Protein AF-W4FQL8-F1 (afdb_monomer_lite)

InterPro domains:
  IPR010998 Integrase/recombinase, N-terminal [G3DSA:1.10.150.130] (20-124)

Sequence (128 aa):
MGRKRQADESEAEAGDDVIRLRLLEGTRQHYNTMVSHFKRWLQANNPVHVVGETIMLPLPENVCKMYLSYVSVKRDKQGNELLPRTYNTASTVNGYKSAIKFLYKESSMEVSSEVDSTLSGTFVSKLF

Organism: Aphanomyces astaci (NCBI:txid112090)

Foldseek 3Di:
DDDDDPPDPPVVVVVVVVVVVVVVVVLVVLLVVLVVVLQVVCCVPPVVQDDPHDGNDDDDLVSLVVVLVLQQWDDDPVSHGDPVIDGDDQVSSLSSLVSVVVSCVVVVHDHPPSNCCSSVPRPDSPDD

Secondary structure (DSSP, 8-state):
--------SHHHHHHHHHHHHHHHHHHHHHHHHHHHHHHHHHHHH-GGGEETTEE-SSPPHHHHHHHHHHHHB-B-TTSPBPTTT-B--HHHHHHHHHHHHHHHHHTT-PPPHHHHHHHHS---S---

pLDDT: mean 76.0, std 16.59, range [37.34, 91.75]

Structure (mmCIF, N/CA/C/O backbone):
data_AF-W4FQL8-F1
#
_entry.id   AF-W4FQL8-F1
#
loop_
_atom_site.group_PDB
_atom_site.id
_atom_site.type_symbol
_atom_site.label_atom_id
_atom_site.label_alt_id
_atom_site.label_comp_id
_atom_site.label_asym_id
_atom_site.label_entity_id
_atom_site.label_seq_id
_atom_site.pdbx_PDB_ins_code
_atom_site.Cartn_x
_atom_site.Cartn_y
_atom_site.Cartn_z
_atom_site.occupancy
_atom_site.B_iso_or_equiv
_atom_site.auth_seq_id
_atom_site.auth_comp_id
_atom_site.auth_asym_id
_atom_site.auth_atom_id
_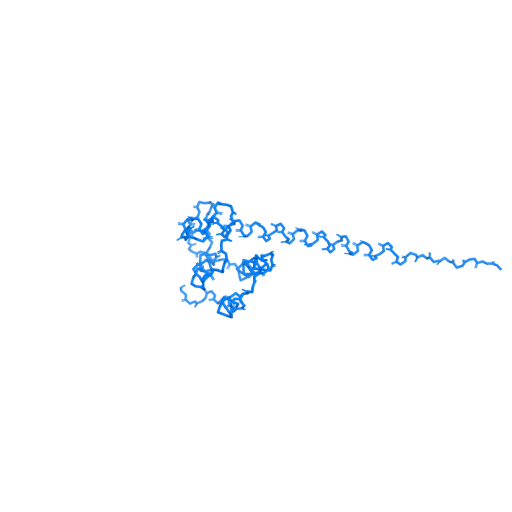atom_site.pdbx_PDB_model_num
ATOM 1 N N . MET A 1 1 ? 18.204 62.613 10.077 1.00 46.03 1 MET A N 1
ATOM 2 C CA . MET A 1 1 ? 16.930 61.942 9.730 1.00 46.03 1 MET A CA 1
ATOM 3 C C . MET A 1 1 ? 17.156 61.081 8.498 1.00 46.03 1 MET A C 1
ATOM 5 O O . MET A 1 1 ? 17.698 61.594 7.533 1.00 46.03 1 MET A O 1
ATOM 9 N N . GLY A 1 2 ? 16.764 59.808 8.516 1.00 40.47 2 GLY A N 1
ATOM 10 C CA . GLY A 1 2 ? 16.831 58.937 7.337 1.00 40.47 2 GLY A CA 1
ATOM 11 C C . GLY A 1 2 ? 16.442 57.508 7.700 1.00 40.47 2 GLY A C 1
ATOM 12 O O . GLY A 1 2 ? 17.184 56.833 8.395 1.00 40.47 2 GLY A O 1
ATOM 13 N N . ARG A 1 3 ? 15.226 57.115 7.318 1.00 45.47 3 ARG A N 1
ATOM 14 C CA . ARG A 1 3 ? 14.446 55.953 7.780 1.00 45.47 3 ARG A CA 1
ATOM 15 C C . ARG A 1 3 ? 15.138 54.593 7.564 1.00 45.47 3 ARG A C 1
ATOM 17 O O . ARG A 1 3 ? 15.591 54.305 6.460 1.00 45.47 3 ARG A O 1
ATOM 24 N N . LYS A 1 4 ? 15.100 53.735 8.597 1.00 46.38 4 LYS A N 1
ATOM 25 C CA . LYS A 1 4 ? 15.296 52.276 8.498 1.00 46.38 4 LYS A CA 1
ATOM 26 C C . LYS A 1 4 ? 14.254 51.701 7.531 1.00 46.38 4 LYS A C 1
ATOM 28 O O . LYS A 1 4 ? 13.061 51.898 7.747 1.00 46.38 4 LYS A O 1
ATOM 33 N N . ARG A 1 5 ? 14.696 50.998 6.488 1.00 47.25 5 ARG A N 1
ATOM 34 C CA . ARG A 1 5 ? 13.835 50.122 5.685 1.00 47.25 5 ARG A CA 1
ATOM 35 C C . ARG A 1 5 ? 13.835 48.755 6.366 1.00 47.25 5 ARG A C 1
ATOM 37 O O . ARG A 1 5 ? 14.813 48.026 6.256 1.00 47.25 5 ARG A O 1
ATOM 44 N N . GLN A 1 6 ? 12.778 48.465 7.123 1.00 43.59 6 GLN A N 1
ATOM 45 C CA . GLN A 1 6 ? 12.371 47.092 7.425 1.00 43.59 6 GLN A CA 1
ATOM 46 C C . GLN A 1 6 ? 11.870 46.513 6.104 1.00 43.59 6 GLN A C 1
ATOM 48 O O . GLN A 1 6 ? 10.736 46.757 5.706 1.00 43.59 6 GLN A O 1
ATOM 53 N N . ALA A 1 7 ? 12.775 45.883 5.362 1.00 42.38 7 ALA A N 1
ATOM 54 C CA . ALA A 1 7 ? 12.408 45.041 4.242 1.00 42.38 7 ALA A CA 1
ATOM 55 C C . ALA A 1 7 ? 12.132 43.656 4.824 1.00 42.38 7 ALA A C 1
ATOM 57 O O . ALA A 1 7 ? 13.055 42.920 5.147 1.00 42.38 7 ALA A O 1
ATOM 58 N N . ASP A 1 8 ? 10.849 43.420 5.054 1.00 50.44 8 ASP A N 1
ATOM 59 C CA . ASP A 1 8 ? 10.174 42.208 4.624 1.00 50.44 8 ASP A CA 1
ATOM 60 C C . ASP A 1 8 ? 10.853 40.859 4.936 1.00 50.44 8 ASP A C 1
ATOM 62 O O . ASP A 1 8 ? 11.382 40.166 4.072 1.00 50.44 8 ASP A O 1
ATOM 66 N N . GLU A 1 9 ? 10.815 40.480 6.214 1.00 48.94 9 GLU A N 1
ATOM 67 C CA . GLU A 1 9 ? 11.037 39.096 6.663 1.00 48.94 9 GLU A CA 1
ATOM 68 C C . GLU A 1 9 ? 9.725 38.278 6.647 1.00 48.94 9 GLU A C 1
ATOM 70 O O . GLU A 1 9 ? 9.734 37.085 6.932 1.00 48.94 9 GLU A O 1
ATOM 75 N N . SER A 1 10 ? 8.582 38.896 6.320 1.00 49.28 10 SER A N 1
ATOM 76 C CA . SER A 1 10 ? 7.258 38.262 6.396 1.00 49.28 10 SER A 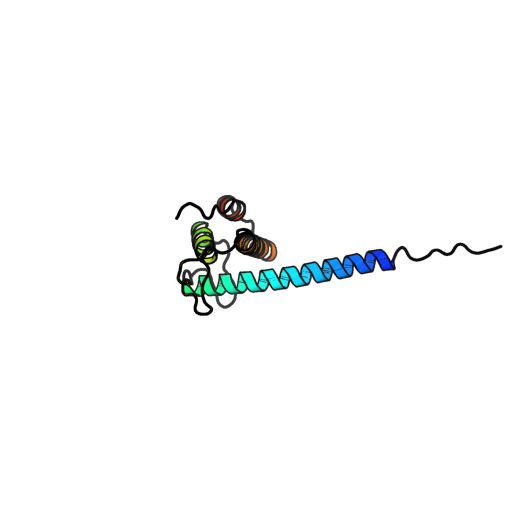CA 1
ATOM 77 C C . SER A 1 10 ? 6.793 37.616 5.083 1.00 49.28 10 SER A C 1
ATOM 79 O O . SER A 1 10 ? 6.087 36.610 5.145 1.00 49.28 10 SER A O 1
ATOM 81 N N . GLU A 1 11 ? 7.189 38.111 3.903 1.00 47.84 11 GLU A N 1
ATOM 82 C CA . GLU A 1 11 ? 6.829 37.474 2.623 1.00 47.84 11 GLU A CA 1
ATOM 83 C C . GLU A 1 11 ? 7.662 36.207 2.347 1.00 47.84 11 GLU A C 1
ATOM 85 O O . GLU A 1 11 ? 7.181 35.287 1.681 1.00 47.84 11 GLU A O 1
ATOM 90 N N . ALA A 1 12 ? 8.882 36.110 2.894 1.00 51.28 12 ALA A N 1
ATOM 91 C CA . ALA A 1 12 ? 9.752 34.940 2.730 1.00 51.28 12 ALA A CA 1
ATOM 92 C C . ALA A 1 12 ? 9.230 33.694 3.476 1.00 51.28 12 ALA A C 1
ATOM 94 O O . ALA A 1 12 ? 9.225 32.602 2.906 1.00 51.28 12 ALA A O 1
ATOM 95 N N . GLU A 1 13 ? 8.734 33.861 4.708 1.00 50.88 13 GLU A N 1
ATOM 96 C CA . GLU A 1 13 ? 8.142 32.778 5.513 1.00 50.88 13 GLU A CA 1
ATOM 97 C C . GLU A 1 13 ? 6.837 32.268 4.871 1.00 50.88 13 GLU A C 1
ATOM 99 O O . GLU A 1 13 ? 6.649 31.068 4.684 1.00 50.88 13 GLU A O 1
ATOM 104 N N . ALA A 1 14 ? 5.972 33.184 4.413 1.00 53.81 14 ALA A N 1
ATOM 105 C CA . ALA A 1 14 ? 4.718 32.832 3.747 1.00 53.81 14 ALA A CA 1
ATOM 106 C C . ALA A 1 14 ? 4.941 32.073 2.425 1.00 53.81 14 ALA A C 1
ATOM 108 O O . ALA A 1 14 ? 4.156 31.192 2.071 1.00 53.81 14 ALA A O 1
ATOM 109 N N . GLY A 1 15 ? 6.012 32.391 1.690 1.00 48.59 15 GLY A N 1
ATOM 110 C CA . GLY A 1 15 ? 6.410 31.663 0.487 1.00 48.59 15 GLY A CA 1
ATOM 111 C C . GLY A 1 15 ? 6.831 30.219 0.775 1.00 48.59 15 GLY A C 1
ATOM 112 O O . GLY A 1 15 ? 6.402 29.313 0.055 1.00 48.59 15 GLY A O 1
ATOM 113 N N . ASP A 1 16 ? 7.613 29.990 1.835 1.00 51.28 16 ASP A N 1
ATOM 114 C CA . ASP A 1 16 ? 8.038 28.645 2.250 1.00 51.28 16 ASP A CA 1
ATOM 115 C C . ASP A 1 16 ? 6.859 27.829 2.793 1.00 51.28 16 ASP A C 1
ATOM 117 O O . ASP A 1 16 ? 6.693 26.672 2.409 1.00 51.28 16 ASP A O 1
ATOM 121 N N . ASP A 1 17 ? 5.962 28.447 3.568 1.00 51.53 17 ASP A N 1
ATOM 122 C CA . ASP A 1 17 ? 4.717 27.821 4.023 1.00 51.53 17 ASP A CA 1
ATOM 123 C C . ASP A 1 17 ? 3.803 27.447 2.855 1.00 51.53 17 ASP A C 1
ATOM 125 O O . ASP A 1 17 ? 3.278 26.338 2.816 1.00 51.53 17 ASP A O 1
ATOM 129 N N . VAL A 1 18 ? 3.641 28.307 1.846 1.00 54.31 18 VAL A N 1
ATOM 130 C CA . VAL A 1 18 ? 2.836 27.988 0.654 1.00 54.31 18 VAL A CA 1
ATOM 131 C C . VAL A 1 18 ? 3.481 26.875 -0.174 1.00 54.31 18 VAL A C 1
ATOM 133 O O . VAL A 1 18 ? 2.770 26.006 -0.685 1.00 54.31 18 VAL A O 1
ATOM 136 N N . ILE A 1 19 ? 4.811 26.850 -0.305 1.00 53.78 19 ILE A N 1
ATOM 137 C CA . ILE A 1 19 ? 5.530 25.757 -0.976 1.00 53.78 19 ILE A CA 1
ATOM 138 C C . ILE A 1 19 ? 5.396 24.465 -0.171 1.00 53.78 19 ILE A C 1
ATOM 140 O O . ILE A 1 19 ? 5.105 23.426 -0.758 1.00 53.78 19 ILE A O 1
ATOM 144 N N . ARG A 1 20 ? 5.531 24.514 1.156 1.00 47.72 20 ARG A N 1
ATOM 145 C CA . ARG A 1 20 ? 5.383 23.372 2.063 1.00 47.72 20 ARG A CA 1
ATOM 146 C C . ARG A 1 20 ? 3.951 22.843 2.051 1.00 47.72 20 ARG A C 1
ATOM 148 O O . ARG A 1 20 ? 3.767 21.635 1.951 1.00 47.72 20 ARG A O 1
ATOM 155 N N . LEU A 1 21 ? 2.946 23.716 2.060 1.00 51.25 21 LEU A N 1
ATOM 156 C CA . LEU A 1 21 ? 1.531 23.368 1.918 1.00 51.25 21 LEU A CA 1
ATOM 157 C C . LEU A 1 21 ? 1.255 22.730 0.554 1.00 51.25 21 LEU A C 1
ATOM 159 O O . LEU A 1 21 ? 0.665 21.656 0.505 1.00 51.25 21 LEU A O 1
ATOM 163 N N . ARG A 1 22 ? 1.775 23.291 -0.542 1.00 50.31 22 ARG A N 1
ATOM 164 C CA . ARG A 1 22 ? 1.653 22.691 -1.884 1.00 50.31 22 ARG A CA 1
ATOM 165 C C . ARG A 1 22 ? 2.389 21.358 -2.005 1.00 50.31 22 ARG A C 1
ATOM 167 O O . ARG A 1 22 ? 1.901 20.446 -2.670 1.00 50.31 22 ARG A O 1
ATOM 174 N N . LEU A 1 23 ? 3.543 21.217 -1.356 1.00 52.41 23 LEU A N 1
ATOM 175 C CA . LEU A 1 23 ? 4.299 19.967 -1.287 1.00 52.41 23 LEU A CA 1
ATOM 176 C C . LEU A 1 23 ? 3.523 18.915 -0.482 1.00 52.41 23 LEU A C 1
ATOM 178 O O . LEU A 1 23 ? 3.480 17.749 -0.873 1.00 52.41 23 LEU A O 1
ATOM 182 N N . LEU A 1 24 ? 2.866 19.328 0.606 1.00 58.69 24 LEU A N 1
ATOM 183 C CA . LEU A 1 24 ? 1.975 18.497 1.415 1.00 58.69 24 LEU A CA 1
ATOM 184 C C . LEU A 1 24 ? 0.725 18.087 0.627 1.00 58.69 24 LEU A C 1
ATOM 186 O O . LEU A 1 24 ? 0.345 16.922 0.684 1.00 58.69 24 LEU A O 1
ATOM 190 N N . GLU A 1 25 ? 0.127 18.985 -0.156 1.00 59.09 25 GLU A N 1
ATOM 191 C CA . GLU A 1 25 ? -1.015 18.689 -1.029 1.00 59.09 25 GLU A CA 1
ATOM 192 C C . GLU A 1 25 ? -0.635 17.742 -2.171 1.00 59.09 25 GLU A C 1
ATOM 194 O O . GLU A 1 25 ? -1.337 16.759 -2.410 1.00 59.09 25 GLU A O 1
ATOM 199 N N . GLY A 1 26 ? 0.508 17.963 -2.827 1.00 60.94 26 GLY A N 1
ATOM 200 C CA . GLY A 1 26 ? 1.038 17.063 -3.855 1.00 60.94 26 GLY A CA 1
ATOM 201 C C . GLY A 1 26 ? 1.382 15.680 -3.296 1.00 60.94 26 GLY A C 1
ATOM 202 O O . GLY A 1 26 ? 1.046 14.656 -3.893 1.00 60.94 26 GLY A O 1
ATOM 203 N N . THR A 1 27 ? 1.967 15.631 -2.097 1.00 66.81 27 THR A N 1
ATOM 204 C CA . THR A 1 27 ? 2.250 14.375 -1.383 1.00 66.81 27 THR A CA 1
ATOM 205 C C . THR A 1 27 ? 0.958 13.677 -0.954 1.00 66.81 27 THR A C 1
ATOM 207 O O . THR A 1 27 ? 0.848 12.457 -1.069 1.00 66.81 27 THR A O 1
ATOM 210 N N . ARG A 1 28 ? -0.066 14.430 -0.533 1.00 71.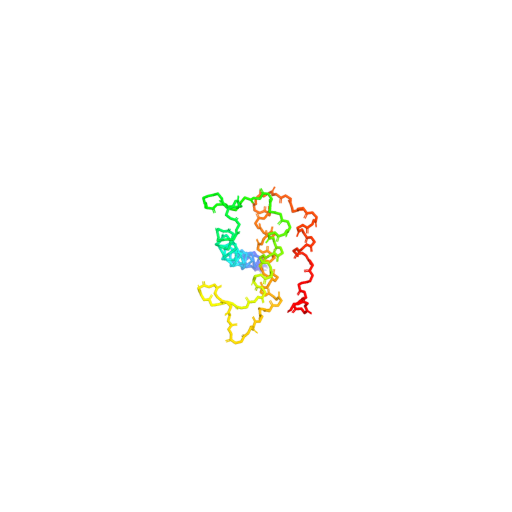00 28 ARG A N 1
ATOM 211 C CA . ARG A 1 28 ? -1.385 13.891 -0.181 1.00 71.00 28 ARG A CA 1
ATOM 212 C C . ARG A 1 28 ? -2.111 13.338 -1.401 1.00 71.00 28 ARG A C 1
ATOM 214 O O . ARG A 1 28 ? -2.663 12.249 -1.321 1.00 71.00 28 ARG A O 1
ATOM 221 N N . GLN A 1 29 ? -2.066 14.017 -2.547 1.00 75.62 29 GLN A N 1
ATOM 222 C CA . GLN A 1 29 ? -2.599 13.487 -3.809 1.00 75.62 29 GLN A CA 1
ATOM 223 C C . GLN A 1 29 ? -1.867 12.211 -4.245 1.00 75.62 29 GLN A C 1
ATOM 225 O O . GLN A 1 29 ? -2.497 11.250 -4.702 1.00 75.62 29 GLN A O 1
ATOM 230 N N . HIS A 1 30 ? -0.548 12.167 -4.051 1.00 77.12 30 HIS A N 1
ATOM 231 C CA . HIS A 1 30 ? 0.252 10.977 -4.315 1.00 77.12 30 HIS A CA 1
ATOM 232 C C . HIS A 1 30 ? -0.160 9.802 -3.414 1.00 77.12 30 HIS A C 1
ATOM 234 O O . HIS A 1 30 ? -0.430 8.706 -3.913 1.00 77.12 30 HIS A O 1
ATOM 240 N N . TYR A 1 31 ? -0.309 10.033 -2.107 1.00 82.69 31 TYR A N 1
ATOM 241 C CA . TYR A 1 31 ? -0.792 9.015 -1.174 1.00 82.69 31 TYR A CA 1
ATOM 242 C C . TYR A 1 31 ? -2.237 8.609 -1.444 1.00 82.69 31 TYR A C 1
ATOM 244 O O . TYR A 1 31 ? -2.513 7.416 -1.457 1.00 82.69 31 TYR A O 1
ATOM 252 N N . ASN A 1 32 ? -3.133 9.536 -1.779 1.00 84.19 32 ASN A N 1
ATOM 253 C CA . ASN A 1 32 ? -4.508 9.218 -2.170 1.00 84.19 32 ASN A CA 1
ATOM 254 C C . ASN A 1 32 ? -4.554 8.305 -3.399 1.00 84.19 32 ASN A C 1
ATOM 256 O O . ASN A 1 32 ? -5.356 7.371 -3.453 1.00 84.19 32 ASN A O 1
ATOM 260 N N . THR A 1 33 ? -3.664 8.525 -4.368 1.00 86.50 33 THR A N 1
ATOM 261 C CA . THR A 1 33 ? -3.534 7.648 -5.540 1.00 86.50 33 THR A CA 1
ATOM 262 C C . THR A 1 33 ? -3.073 6.249 -5.123 1.00 86.50 33 THR A C 1
ATOM 264 O O . THR A 1 33 ? -3.674 5.248 -5.518 1.00 86.50 33 THR A O 1
ATOM 267 N N . MET A 1 34 ? -2.053 6.162 -4.267 1.00 89.00 34 MET A N 1
ATOM 268 C CA . MET A 1 34 ? -1.545 4.887 -3.749 1.00 89.00 34 MET A CA 1
ATOM 269 C C . MET A 1 34 ? -2.573 4.137 -2.893 1.00 89.00 34 MET A C 1
ATOM 271 O O . MET A 1 34 ? -2.725 2.925 -3.044 1.00 89.00 34 MET A O 1
ATOM 275 N N . VAL A 1 35 ? -3.313 4.843 -2.038 1.00 88.56 35 VAL A N 1
ATOM 276 C CA . VAL A 1 35 ? -4.414 4.297 -1.235 1.00 88.56 35 VAL A CA 1
ATOM 277 C C . VAL A 1 35 ? -5.552 3.837 -2.140 1.00 88.56 35 VAL A C 1
ATOM 279 O O . VAL A 1 35 ? -6.118 2.775 -1.907 1.00 88.56 35 VAL A O 1
ATOM 282 N N . SER A 1 36 ? -5.851 4.559 -3.222 1.00 88.44 36 SER A N 1
ATOM 283 C CA . SER A 1 36 ? -6.858 4.136 -4.205 1.00 88.44 36 SER A CA 1
ATOM 284 C C . SER A 1 36 ? -6.460 2.835 -4.904 1.00 88.44 36 SER A C 1
ATOM 286 O O . SER A 1 36 ? -7.296 1.949 -5.091 1.00 88.44 36 SER A O 1
ATOM 288 N N . HIS A 1 37 ? -5.181 2.680 -5.260 1.00 89.31 37 HIS A N 1
ATOM 289 C CA . HIS A 1 37 ? -4.655 1.419 -5.789 1.00 89.31 37 HIS A CA 1
ATOM 290 C C . HIS A 1 37 ? -4.764 0.294 -4.756 1.00 89.31 37 HIS A C 1
ATOM 292 O O . HIS A 1 37 ? -5.200 -0.808 -5.093 1.00 89.31 37 HIS A O 1
ATOM 298 N N . PHE A 1 38 ? -4.437 0.587 -3.497 1.00 90.31 38 PHE A N 1
ATOM 299 C CA . PHE A 1 38 ? -4.547 -0.377 -2.411 1.00 90.31 38 PHE A CA 1
ATOM 300 C C . PHE A 1 38 ? -5.996 -0.813 -2.172 1.00 90.31 38 PHE A C 1
ATOM 302 O O . PHE A 1 38 ? -6.269 -2.007 -2.122 1.00 90.31 38 PHE A O 1
ATOM 309 N N . LYS A 1 39 ? -6.945 0.130 -2.135 1.00 90.12 39 LYS A N 1
ATOM 310 C CA . LYS A 1 39 ? -8.389 -0.130 -2.035 1.00 90.12 39 LYS A CA 1
ATOM 311 C C . LYS A 1 39 ? -8.873 -1.036 -3.162 1.00 90.12 39 LYS A C 1
ATOM 313 O O . LYS A 1 39 ? -9.538 -2.027 -2.886 1.00 90.12 39 LYS A O 1
ATOM 318 N N . ARG A 1 40 ? -8.517 -0.740 -4.418 1.00 89.88 40 ARG A N 1
ATOM 319 C CA . ARG A 1 40 ? -8.887 -1.588 -5.568 1.00 89.88 40 ARG A CA 1
ATOM 320 C C . ARG A 1 40 ? -8.340 -3.004 -5.427 1.00 89.88 40 ARG A C 1
ATOM 322 O O . ARG A 1 40 ? -9.051 -3.969 -5.688 1.00 89.88 40 ARG A O 1
ATOM 329 N N . TRP A 1 41 ? -7.091 -3.134 -4.983 1.00 91.62 41 TRP A N 1
ATOM 330 C CA . TRP A 1 41 ? -6.500 -4.443 -4.726 1.00 91.62 41 TRP A CA 1
ATOM 331 C C . TRP A 1 41 ? -7.216 -5.185 -3.588 1.00 91.62 41 TRP A C 1
ATOM 333 O O . TRP A 1 41 ? -7.506 -6.373 -3.736 1.00 91.62 41 TRP A O 1
ATOM 343 N N . LEU A 1 42 ? -7.559 -4.496 -2.494 1.00 91.75 42 LEU A N 1
ATOM 344 C CA . LEU A 1 42 ? -8.336 -5.059 -1.388 1.00 91.75 42 LEU A CA 1
ATOM 345 C C . LEU A 1 42 ? -9.720 -5.513 -1.854 1.00 91.75 42 LEU A C 1
ATOM 347 O O . LEU A 1 42 ? -10.113 -6.623 -1.535 1.00 91.75 42 LEU A O 1
ATOM 351 N N . GLN A 1 43 ? -10.428 -4.728 -2.666 1.00 90.19 43 GLN A N 1
ATOM 352 C CA . GLN A 1 43 ? -11.727 -5.127 -3.221 1.00 90.19 43 GLN A CA 1
ATOM 353 C C . GLN A 1 43 ? -11.641 -6.428 -4.033 1.00 90.19 43 GLN A C 1
ATOM 355 O O . GLN A 1 43 ? -12.547 -7.251 -3.957 1.00 90.19 43 GLN A O 1
ATOM 360 N N . ALA A 1 44 ? -10.550 -6.632 -4.777 1.00 88.12 44 ALA A N 1
ATOM 361 C CA . ALA A 1 44 ? -10.358 -7.829 -5.593 1.00 88.12 44 ALA A CA 1
ATOM 362 C C . ALA A 1 44 ? -9.862 -9.054 -4.798 1.00 88.12 44 ALA A C 1
ATOM 364 O O . ALA A 1 44 ? -10.227 -10.176 -5.133 1.00 88.12 44 ALA A O 1
ATOM 365 N N . ASN A 1 45 ? -9.024 -8.860 -3.771 1.00 88.44 45 ASN A N 1
ATOM 366 C CA . ASN A 1 45 ? -8.318 -9.959 -3.090 1.00 88.44 45 ASN A CA 1
ATOM 367 C C . ASN A 1 45 ? -8.807 -10.212 -1.657 1.00 88.44 45 ASN A C 1
ATOM 369 O O . ASN A 1 45 ? -8.739 -11.337 -1.177 1.00 88.44 45 ASN A O 1
ATOM 373 N N . ASN A 1 46 ? -9.265 -9.173 -0.957 1.00 87.75 46 ASN A N 1
ATOM 374 C CA . ASN A 1 46 ? -9.690 -9.215 0.445 1.00 87.75 46 ASN A CA 1
ATOM 375 C C . ASN A 1 46 ? -10.887 -8.264 0.688 1.00 87.75 46 ASN A C 1
ATOM 377 O O . ASN A 1 46 ? -10.765 -7.302 1.457 1.00 87.75 46 ASN A O 1
ATOM 381 N N . PRO A 1 47 ? -12.046 -8.495 0.037 1.00 87.50 47 PRO A N 1
ATOM 382 C CA . PRO A 1 47 ? -13.166 -7.547 0.034 1.00 87.50 47 PRO A CA 1
ATOM 383 C C . PRO A 1 47 ? -13.746 -7.281 1.427 1.00 87.50 47 PRO A C 1
ATOM 385 O O . PRO A 1 47 ? -14.325 -6.226 1.652 1.00 87.50 47 PRO A O 1
ATOM 388 N N . VAL A 1 48 ? -13.536 -8.192 2.383 1.00 88.25 48 VAL A N 1
ATOM 389 C CA . VAL A 1 48 ? -13.948 -8.038 3.790 1.00 88.25 48 VAL A CA 1
ATOM 390 C C . VAL A 1 48 ? -13.387 -6.772 4.453 1.00 88.25 48 VAL A C 1
ATOM 392 O O . VAL A 1 48 ? -13.992 -6.243 5.380 1.00 88.25 48 VAL A O 1
ATOM 395 N N . HIS A 1 49 ? -12.258 -6.252 3.963 1.00 87.06 49 HIS A N 1
ATOM 396 C CA . HIS A 1 49 ? -11.632 -5.036 4.484 1.00 87.06 49 HIS A CA 1
ATOM 397 C C . HIS A 1 49 ? -12.062 -3.762 3.750 1.00 87.06 49 HIS A C 1
ATOM 399 O O . HIS A 1 49 ? -11.454 -2.711 3.947 1.00 87.06 49 HIS A O 1
ATOM 405 N N . VAL A 1 50 ? -13.085 -3.821 2.894 1.00 88.75 50 VAL A N 1
ATOM 406 C CA . VAL A 1 50 ? -13.614 -2.647 2.194 1.00 88.75 50 VAL A CA 1
ATOM 407 C C . VAL A 1 50 ? -15.127 -2.602 2.346 1.00 88.75 50 VAL A C 1
ATOM 409 O O . VAL A 1 50 ? -15.839 -3.467 1.845 1.00 88.75 50 VAL A O 1
ATOM 412 N N . VAL A 1 51 ? -15.626 -1.558 3.007 1.00 85.31 51 VAL A N 1
ATOM 413 C CA . VAL A 1 51 ? -17.065 -1.314 3.160 1.00 85.31 51 VAL A CA 1
ATOM 414 C C . VAL A 1 51 ? -17.420 -0.064 2.368 1.00 85.31 51 VAL A C 1
ATOM 416 O O . VAL A 1 51 ? -17.023 1.049 2.716 1.00 85.31 51 VAL A O 1
ATOM 419 N N . GLY A 1 52 ? -18.140 -0.265 1.261 1.00 83.31 52 GLY A N 1
ATOM 420 C CA . GLY A 1 52 ? -18.461 0.789 0.303 1.00 83.31 52 GLY A CA 1
ATOM 421 C C . GLY A 1 52 ? -17.194 1.416 -0.275 1.00 8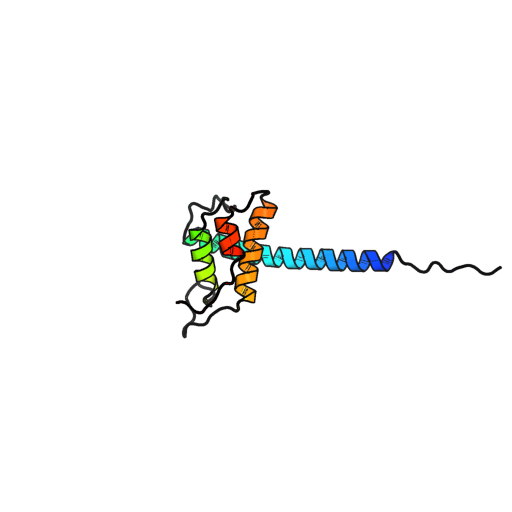3.31 52 GLY A C 1
ATOM 422 O O . GLY A 1 52 ? -16.489 0.805 -1.081 1.00 83.31 52 GLY A O 1
ATOM 423 N N . GLU A 1 53 ? -16.899 2.639 0.159 1.00 80.31 53 GLU A N 1
ATOM 424 C CA . GLU A 1 53 ? -15.748 3.406 -0.306 1.00 80.31 53 GLU A CA 1
ATOM 425 C C . GLU A 1 53 ? -14.577 3.476 0.683 1.00 80.31 53 GLU A C 1
ATOM 427 O O . GLU A 1 53 ? -13.534 4.041 0.343 1.00 80.31 53 GLU A O 1
ATOM 432 N N . THR A 1 54 ? -14.710 2.857 1.853 1.00 82.69 54 THR A N 1
ATOM 433 C CA . THR A 1 54 ? -13.770 3.013 2.965 1.00 82.69 54 THR A CA 1
ATOM 434 C C . THR A 1 54 ? -13.021 1.715 3.235 1.00 82.69 54 THR A C 1
ATOM 436 O O . THR A 1 54 ? -13.613 0.635 3.267 1.00 82.69 54 THR A O 1
ATOM 439 N N . ILE A 1 55 ? -11.707 1.817 3.449 1.00 88.06 55 ILE A N 1
ATOM 440 C CA . ILE A 1 55 ? -10.894 0.698 3.933 1.00 88.06 55 ILE A CA 1
ATOM 441 C C . ILE A 1 55 ? -11.157 0.539 5.433 1.00 88.06 55 ILE A C 1
ATOM 443 O O . ILE A 1 55 ? -10.989 1.486 6.198 1.00 88.06 55 ILE A O 1
ATOM 447 N N . MET A 1 56 ? -11.561 -0.656 5.850 1.00 88.25 56 MET A N 1
ATOM 448 C CA . MET A 1 56 ? -11.761 -0.991 7.254 1.00 88.25 56 MET A CA 1
ATOM 449 C C . MET A 1 56 ? -10.426 -1.314 7.912 1.00 88.25 56 MET A C 1
ATOM 451 O O . MET A 1 56 ? -9.753 -2.285 7.563 1.00 88.25 56 MET A O 1
ATOM 455 N N . LEU A 1 57 ? -10.065 -0.474 8.874 1.00 85.62 57 LEU A N 1
ATOM 456 C CA . LEU A 1 57 ? -8.934 -0.664 9.765 1.00 85.62 57 LEU A CA 1
ATOM 457 C C . LEU A 1 57 ? -9.411 -1.291 11.097 1.00 85.62 57 LEU A C 1
ATOM 459 O O . LEU A 1 57 ? -10.570 -1.104 11.472 1.00 85.62 57 LEU A O 1
ATOM 463 N N . PRO A 1 58 ? -8.542 -2.007 11.834 1.00 86.94 58 PRO A N 1
ATOM 464 C CA . PRO A 1 58 ? -7.155 -2.306 11.491 1.00 86.94 58 PRO A CA 1
ATOM 465 C C . PRO A 1 58 ? -7.057 -3.426 10.447 1.00 86.94 58 PRO A C 1
ATOM 467 O O . PRO A 1 58 ? -7.806 -4.401 10.476 1.00 86.94 58 PRO A O 1
ATOM 470 N N . LEU A 1 59 ? -6.097 -3.302 9.530 1.00 86.50 59 LEU A N 1
ATOM 471 C CA . LEU A 1 59 ? -5.771 -4.376 8.597 1.00 86.50 59 LEU A CA 1
ATOM 472 C C . LEU A 1 59 ? -4.872 -5.415 9.274 1.00 86.50 59 LEU A C 1
ATOM 474 O O . LEU A 1 59 ? -3.958 -5.039 10.015 1.00 86.50 59 LEU A O 1
ATOM 478 N N . PRO A 1 60 ? -5.079 -6.711 8.995 1.00 87.94 60 PRO A N 1
ATOM 479 C CA . PRO A 1 60 ? -4.183 -7.752 9.467 1.00 87.94 60 PRO A CA 1
ATOM 480 C C . PRO A 1 60 ? -2.835 -7.673 8.738 1.00 87.94 60 PRO A C 1
ATOM 482 O O . PRO A 1 60 ? -2.763 -7.377 7.543 1.00 87.94 60 PRO A O 1
ATOM 485 N N . GLU A 1 61 ? -1.757 -8.008 9.448 1.00 86.69 61 GLU A N 1
ATOM 486 C CA . GLU A 1 61 ? -0.378 -7.951 8.942 1.00 86.69 61 GLU A CA 1
ATOM 487 C C . GLU A 1 61 ? -0.201 -8.719 7.620 1.00 86.69 61 GLU A C 1
ATOM 489 O O . GLU A 1 61 ? 0.430 -8.229 6.680 1.00 86.69 61 GLU A O 1
ATOM 494 N N . ASN A 1 62 ? -0.822 -9.899 7.509 1.00 87.94 6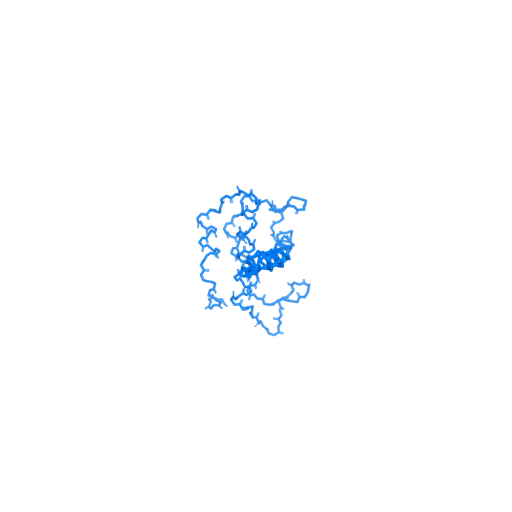2 ASN A N 1
ATOM 495 C CA . ASN A 1 62 ? -0.756 -10.721 6.303 1.00 87.94 62 ASN A CA 1
ATOM 496 C C . ASN A 1 62 ? -1.297 -9.988 5.060 1.00 87.94 62 ASN A C 1
ATOM 498 O O . ASN A 1 62 ? -0.724 -10.094 3.979 1.00 87.94 62 ASN A O 1
ATOM 502 N N . VAL A 1 63 ? -2.356 -9.184 5.203 1.00 89.81 63 VAL A N 1
ATOM 503 C CA . VAL A 1 63 ? -2.921 -8.408 4.087 1.00 89.81 63 VAL A CA 1
ATOM 504 C C . VAL A 1 63 ? -1.940 -7.334 3.622 1.00 89.81 63 VAL A C 1
ATOM 506 O O . VAL A 1 63 ? -1.742 -7.166 2.416 1.00 89.81 63 VAL A O 1
ATOM 509 N N . CYS A 1 64 ? -1.249 -6.670 4.553 1.00 89.31 64 CYS A N 1
ATOM 510 C CA . CYS A 1 64 ? -0.175 -5.738 4.215 1.00 89.31 64 CYS A CA 1
ATOM 511 C C . CYS A 1 64 ? 0.991 -6.452 3.511 1.00 89.31 64 CYS A C 1
ATOM 513 O O . CYS A 1 64 ? 1.447 -5.976 2.474 1.00 89.31 64 CYS A O 1
ATOM 515 N N . LYS A 1 65 ? 1.442 -7.614 4.005 1.00 88.31 65 LYS A N 1
ATOM 516 C CA . LYS A 1 65 ? 2.511 -8.409 3.368 1.00 88.31 65 LYS A CA 1
ATOM 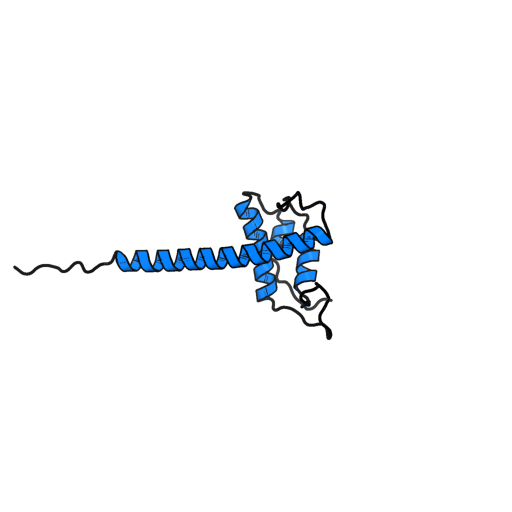517 C C . LYS A 1 65 ? 2.145 -8.841 1.948 1.00 88.31 65 LYS A C 1
ATOM 519 O O . LYS A 1 65 ? 2.944 -8.650 1.028 1.00 88.31 65 LYS A O 1
ATOM 524 N N . MET A 1 66 ? 0.937 -9.372 1.757 1.00 90.75 66 MET A N 1
ATOM 525 C CA . MET A 1 66 ? 0.427 -9.771 0.442 1.00 90.75 66 MET A CA 1
ATOM 526 C C . MET A 1 66 ? 0.399 -8.588 -0.524 1.00 90.75 66 MET A C 1
ATOM 528 O O . MET A 1 66 ? 0.866 -8.713 -1.656 1.00 90.75 66 MET A O 1
ATOM 532 N N . TYR A 1 67 ? -0.070 -7.422 -0.073 1.00 91.56 67 TYR A N 1
ATOM 533 C CA . TYR A 1 67 ? -0.078 -6.231 -0.912 1.00 91.56 67 TYR A CA 1
ATOM 534 C C . TYR A 1 67 ? 1.327 -5.729 -1.247 1.00 91.56 67 TYR A C 1
ATOM 536 O O . TYR A 1 67 ? 1.586 -5.375 -2.393 1.00 91.56 67 TYR A O 1
ATOM 544 N N . LEU A 1 68 ? 2.259 -5.725 -0.290 1.00 89.94 68 LEU A N 1
ATOM 545 C CA . LEU A 1 68 ? 3.643 -5.322 -0.551 1.00 89.94 68 LEU A CA 1
ATOM 546 C C . LEU A 1 68 ? 4.327 -6.259 -1.554 1.00 89.94 68 LEU A C 1
ATOM 548 O O . LEU A 1 68 ? 4.997 -5.785 -2.470 1.00 89.94 68 LEU A O 1
ATOM 552 N N . SER A 1 69 ? 4.094 -7.569 -1.438 1.00 89.12 69 SER A N 1
ATOM 553 C CA . SER A 1 69 ? 4.537 -8.550 -2.434 1.00 89.12 69 SER A CA 1
ATOM 554 C C . SER A 1 69 ? 3.901 -8.274 -3.797 1.00 89.12 69 SER A C 1
ATOM 556 O O . SER A 1 69 ? 4.602 -8.204 -4.808 1.00 89.12 69 SER A O 1
ATOM 558 N N . TYR A 1 70 ? 2.597 -7.983 -3.821 1.00 89.81 70 TYR A N 1
ATOM 559 C CA . TYR A 1 70 ? 1.888 -7.574 -5.024 1.00 89.81 70 TYR A CA 1
ATOM 560 C C . TYR A 1 70 ? 2.551 -6.340 -5.662 1.00 89.81 70 TYR A C 1
ATOM 562 O O . TYR A 1 70 ? 2.986 -6.427 -6.806 1.00 89.81 70 TYR A O 1
ATOM 570 N N . VAL A 1 71 ? 2.707 -5.213 -4.967 1.00 90.06 71 VAL A N 1
ATOM 571 C CA . VAL A 1 71 ? 3.277 -3.990 -5.570 1.00 90.06 71 VAL A CA 1
ATOM 572 C C . VAL A 1 71 ? 4.782 -4.067 -5.833 1.00 90.06 71 VAL A C 1
ATOM 574 O O . VAL A 1 71 ? 5.315 -3.203 -6.526 1.00 90.06 71 VAL A O 1
ATOM 577 N N . SER A 1 72 ? 5.482 -5.081 -5.317 1.00 88.88 72 SER A N 1
ATOM 578 C CA . SER A 1 72 ? 6.905 -5.290 -5.607 1.00 88.88 72 SER A CA 1
ATOM 579 C C . SER A 1 72 ? 7.164 -5.701 -7.058 1.00 88.88 72 SER A C 1
ATOM 581 O O . SER A 1 72 ? 8.231 -5.403 -7.593 1.00 88.88 72 SER A O 1
ATOM 583 N N . VAL A 1 73 ? 6.183 -6.316 -7.722 1.00 89.81 73 VAL A N 1
ATOM 584 C CA . VAL A 1 73 ? 6.262 -6.733 -9.127 1.00 89.81 73 VAL A CA 1
ATOM 585 C C . VAL A 1 73 ? 5.563 -5.697 -10.005 1.00 89.81 73 VAL A C 1
ATOM 587 O O . VAL A 1 73 ? 4.474 -5.214 -9.682 1.00 89.81 73 VAL A O 1
ATOM 590 N N . LYS A 1 74 ? 6.179 -5.337 -11.134 1.00 87.88 74 LYS A N 1
ATOM 591 C CA . LYS A 1 74 ? 5.548 -4.459 -12.122 1.00 87.88 74 LYS A CA 1
ATOM 592 C C . LYS A 1 74 ? 4.398 -5.181 -12.806 1.00 87.88 74 LYS A C 1
ATOM 594 O O . LYS A 1 74 ? 4.538 -6.315 -13.268 1.00 87.88 74 LYS A O 1
ATOM 599 N N . ARG A 1 75 ? 3.276 -4.478 -12.918 1.00 88.00 75 ARG A N 1
ATOM 600 C CA . ARG A 1 75 ? 2.066 -4.977 -13.562 1.00 88.00 75 ARG A CA 1
ATOM 601 C C . ARG A 1 75 ? 1.572 -4.027 -14.641 1.00 88.00 75 ARG A C 1
ATOM 603 O O . ARG A 1 75 ? 1.862 -2.830 -14.596 1.00 88.00 75 ARG A O 1
ATOM 610 N N . ASP A 1 76 ? 0.857 -4.578 -15.614 1.00 84.75 76 ASP A N 1
ATOM 611 C CA . ASP A 1 76 ? 0.147 -3.801 -16.621 1.00 84.75 76 ASP A CA 1
ATOM 612 C C . ASP A 1 76 ? -1.056 -3.055 -16.006 1.00 84.75 76 ASP A C 1
ATOM 614 O O . ASP A 1 76 ? -1.381 -3.186 -14.822 1.00 84.75 76 ASP A O 1
ATOM 618 N N . LYS A 1 77 ? -1.749 -2.261 -16.829 1.00 79.19 77 LYS A N 1
ATOM 619 C CA . LYS A 1 77 ? -2.948 -1.517 -16.405 1.00 79.19 77 LYS A CA 1
ATOM 620 C C . LYS A 1 77 ? -4.127 -2.421 -16.019 1.00 79.19 77 LYS A C 1
ATOM 622 O O . LYS A 1 77 ? -5.057 -1.941 -15.379 1.00 79.19 77 LYS A O 1
ATOM 627 N N . GLN A 1 78 ? -4.101 -3.686 -16.425 1.00 78.31 78 GLN A N 1
ATOM 628 C CA . GLN A 1 78 ? -5.129 -4.684 -16.140 1.00 78.31 78 GLN A CA 1
ATOM 629 C C . GLN A 1 78 ? -4.821 -5.471 -14.855 1.00 78.31 78 GLN A C 1
ATOM 631 O O . GLN A 1 78 ? -5.662 -6.238 -14.399 1.00 78.31 78 GLN A O 1
ATOM 636 N N . GLY A 1 79 ? -3.650 -5.260 -14.244 1.00 77.75 79 GLY A N 1
ATOM 637 C CA . GLY A 1 79 ? -3.221 -5.978 -13.047 1.00 77.75 79 GLY A CA 1
ATOM 638 C C . GLY A 1 79 ? -2.523 -7.308 -13.335 1.00 77.75 79 GLY A C 1
ATOM 639 O O . GLY A 1 79 ? -2.345 -8.095 -12.409 1.00 77.75 79 GLY A O 1
ATOM 640 N N . ASN A 1 80 ? -2.084 -7.555 -14.572 1.00 83.88 80 ASN A N 1
ATOM 641 C CA . ASN A 1 80 ? -1.286 -8.729 -14.929 1.00 83.88 80 ASN A CA 1
ATOM 642 C C . ASN A 1 80 ? 0.206 -8.452 -14.736 1.00 83.88 80 ASN A C 1
ATOM 644 O O . ASN A 1 80 ? 0.673 -7.341 -14.988 1.00 83.88 80 ASN A O 1
ATOM 648 N N . GLU A 1 81 ? 0.976 -9.452 -14.308 1.00 87.62 81 GLU A N 1
ATOM 649 C CA . GLU A 1 81 ? 2.435 -9.322 -14.207 1.00 87.62 81 GLU A CA 1
ATOM 650 C C . GLU A 1 81 ? 3.054 -9.053 -15.584 1.00 87.62 81 GLU A C 1
ATOM 652 O O . GLU A 1 81 ? 2.737 -9.732 -16.561 1.00 87.62 81 GLU A O 1
ATOM 657 N N . LEU A 1 82 ? 3.943 -8.057 -15.668 1.00 86.25 82 LEU A N 1
ATOM 658 C CA . LEU A 1 82 ? 4.697 -7.822 -16.897 1.00 86.25 82 LEU A CA 1
ATOM 659 C C . LEU A 1 82 ? 5.693 -8.963 -17.111 1.00 86.25 82 LEU A C 1
ATOM 661 O O . LEU A 1 82 ? 6.402 -9.350 -16.181 1.00 86.25 82 LEU A O 1
ATOM 665 N N . LEU A 1 83 ? 5.766 -9.460 -18.348 1.00 83.56 83 LEU A N 1
ATOM 666 C CA . LEU A 1 83 ? 6.718 -10.484 -18.770 1.00 83.56 83 LEU A CA 1
ATOM 667 C C . LEU A 1 83 ? 7.773 -9.874 -19.717 1.00 83.56 83 LEU A C 1
ATOM 669 O O . LEU A 1 83 ? 7.389 -9.199 -20.673 1.00 83.56 83 LEU A O 1
ATOM 673 N N . PRO A 1 84 ? 9.083 -10.100 -19.485 1.00 84.19 84 PRO A N 1
ATOM 674 C CA . PRO A 1 84 ? 9.659 -10.848 -18.362 1.00 84.19 84 PRO A CA 1
ATOM 675 C C . PRO A 1 84 ? 9.430 -10.142 -17.016 1.00 84.19 84 PRO A C 1
ATOM 677 O O . PRO A 1 84 ? 9.297 -8.917 -16.968 1.00 84.19 84 PRO A O 1
ATOM 680 N N . ARG A 1 85 ? 9.378 -10.925 -15.925 1.00 86.81 85 ARG A N 1
ATOM 681 C CA . ARG A 1 85 ? 9.094 -10.415 -14.574 1.00 86.81 85 ARG A CA 1
ATOM 682 C C . ARG A 1 85 ? 10.068 -9.295 -14.225 1.00 86.81 85 ARG A C 1
ATOM 684 O O . ARG A 1 85 ? 11.277 -9.497 -14.146 1.00 86.81 85 ARG A O 1
ATOM 691 N N . THR A 1 86 ? 9.519 -8.109 -13.998 1.00 87.50 86 THR A N 1
ATOM 692 C CA . THR A 1 86 ? 10.275 -6.929 -13.577 1.00 87.50 86 THR A CA 1
ATOM 693 C C . THR A 1 86 ? 9.768 -6.446 -12.231 1.00 87.50 86 THR A C 1
ATOM 695 O O . THR A 1 86 ? 8.587 -6.574 -11.913 1.00 87.50 86 THR A O 1
ATOM 698 N N . TYR A 1 87 ? 10.666 -5.882 -11.432 1.00 88.50 87 TYR A N 1
ATOM 699 C CA . TYR A 1 87 ? 10.351 -5.417 -10.087 1.00 88.50 87 TYR A CA 1
ATOM 700 C C . TYR A 1 87 ? 10.249 -3.892 -10.050 1.00 88.50 87 TYR A C 1
ATOM 702 O O . TYR A 1 87 ? 10.910 -3.174 -10.811 1.00 88.50 87 TYR A O 1
ATOM 710 N N . ASN A 1 88 ? 9.390 -3.392 -9.169 1.00 86.44 88 ASN A N 1
ATOM 711 C CA . ASN A 1 88 ? 9.358 -1.985 -8.807 1.00 86.44 88 ASN A CA 1
ATOM 712 C C . ASN A 1 88 ? 10.567 -1.636 -7.936 1.00 86.44 88 ASN A C 1
ATOM 714 O O . ASN A 1 88 ? 11.146 -2.483 -7.254 1.00 86.44 88 ASN A O 1
ATOM 718 N N . THR A 1 89 ? 10.962 -0.365 -7.968 1.00 85.75 89 THR A N 1
ATOM 719 C CA . THR A 1 89 ? 12.062 0.115 -7.131 1.00 85.75 89 THR A CA 1
ATOM 720 C C . THR A 1 89 ? 11.648 0.106 -5.661 1.00 85.75 89 THR A C 1
ATOM 722 O O . THR A 1 89 ? 10.466 0.240 -5.326 1.00 85.75 89 THR A O 1
ATOM 725 N N . ALA A 1 90 ? 12.632 0.003 -4.765 1.00 81.31 90 ALA A N 1
ATOM 726 C CA . ALA A 1 90 ? 12.389 0.091 -3.326 1.00 81.31 90 ALA A CA 1
ATOM 727 C C . ALA A 1 90 ? 11.667 1.397 -2.947 1.00 81.31 90 ALA A C 1
ATOM 729 O O . ALA A 1 90 ? 10.788 1.379 -2.090 1.00 81.31 90 ALA A O 1
ATOM 730 N N . SER A 1 91 ? 11.961 2.509 -3.634 1.00 81.00 91 SER A N 1
ATOM 731 C CA . SER A 1 91 ? 11.289 3.799 -3.436 1.00 81.00 91 SER A CA 1
ATOM 732 C C . SER A 1 91 ? 9.788 3.730 -3.720 1.00 81.00 91 SER A C 1
ATOM 734 O O . SER A 1 91 ? 9.001 4.275 -2.953 1.00 81.00 91 SER A O 1
ATOM 736 N N . THR A 1 92 ? 9.370 3.025 -4.777 1.00 84.19 92 THR A N 1
ATOM 737 C CA . THR A 1 92 ? 7.946 2.833 -5.087 1.00 84.19 92 THR A CA 1
ATOM 738 C C . THR A 1 92 ? 7.247 2.020 -3.999 1.00 84.19 92 THR A C 1
ATOM 740 O O . THR A 1 92 ? 6.183 2.415 -3.528 1.00 84.19 92 THR A O 1
ATOM 743 N N . VAL A 1 93 ? 7.854 0.913 -3.558 1.00 86.50 93 VAL A N 1
ATOM 744 C CA . VAL A 1 93 ? 7.292 0.067 -2.488 1.00 86.50 93 VAL A CA 1
ATOM 745 C C . VAL A 1 93 ? 7.231 0.830 -1.159 1.00 86.50 93 VAL A C 1
ATOM 747 O O . VAL A 1 93 ? 6.231 0.760 -0.449 1.00 86.50 93 VAL A O 1
ATOM 750 N N . ASN A 1 94 ? 8.260 1.620 -0.846 1.00 86.12 94 ASN A N 1
ATOM 751 C CA . ASN A 1 94 ? 8.278 2.494 0.328 1.00 86.12 94 ASN A CA 1
ATOM 752 C C . ASN A 1 94 ? 7.225 3.606 0.247 1.00 86.12 94 ASN A C 1
ATOM 754 O O . ASN A 1 94 ? 6.622 3.925 1.266 1.00 86.12 94 ASN A O 1
ATOM 758 N N . GLY A 1 95 ? 6.929 4.132 -0.945 1.00 86.69 95 GLY A N 1
ATOM 759 C CA . GLY A 1 95 ? 5.800 5.040 -1.152 1.00 86.69 95 GLY A CA 1
ATOM 760 C C . GLY A 1 95 ? 4.475 4.415 -0.706 1.00 86.69 95 GLY A C 1
ATOM 761 O O . GLY A 1 95 ? 3.747 5.017 0.082 1.00 86.69 95 GLY A O 1
ATOM 762 N N . TYR A 1 96 ? 4.203 3.169 -1.114 1.00 89.25 96 TYR A N 1
ATOM 763 C CA . TYR A 1 96 ? 2.999 2.451 -0.679 1.00 89.25 96 TYR A CA 1
ATOM 764 C C . TYR A 1 96 ? 2.966 2.209 0.832 1.00 89.25 96 TYR A C 1
ATOM 766 O O . TYR A 1 96 ? 1.914 2.363 1.447 1.00 89.25 96 TYR A O 1
ATOM 774 N N . LYS A 1 97 ? 4.104 1.879 1.451 1.00 88.94 97 LYS A N 1
ATOM 775 C CA . LYS A 1 97 ? 4.189 1.730 2.912 1.00 88.94 97 LYS A CA 1
ATOM 776 C C . LYS A 1 97 ? 3.825 3.023 3.632 1.00 88.94 97 LYS A C 1
ATOM 778 O O . LYS A 1 97 ? 2.993 3.001 4.537 1.00 88.94 97 LYS A O 1
ATOM 783 N N . SER A 1 98 ? 4.398 4.145 3.200 1.00 86.44 98 SER A N 1
ATOM 784 C CA . SER A 1 98 ? 4.093 5.468 3.749 1.00 86.44 98 SER A CA 1
ATOM 785 C C . SER A 1 98 ? 2.627 5.847 3.548 1.00 86.44 98 SER A C 1
ATOM 787 O O . SER A 1 98 ? 2.010 6.362 4.474 1.00 86.44 98 SER A O 1
ATOM 789 N N . ALA A 1 99 ? 2.045 5.532 2.387 1.00 87.69 99 ALA A N 1
ATOM 790 C CA . ALA A 1 99 ? 0.631 5.771 2.113 1.00 87.69 99 ALA A CA 1
ATOM 791 C C . ALA A 1 99 ? -0.289 4.951 3.037 1.00 87.69 99 ALA A C 1
ATOM 793 O O . ALA A 1 99 ? -1.278 5.476 3.544 1.00 87.69 99 ALA A O 1
ATOM 794 N N . ILE A 1 100 ? 0.055 3.689 3.318 1.00 88.44 100 ILE A N 1
ATOM 795 C CA . ILE A 1 100 ? -0.690 2.865 4.281 1.00 88.44 100 ILE A CA 1
ATOM 796 C C . ILE A 1 100 ? -0.563 3.457 5.687 1.00 88.44 100 ILE A C 1
ATOM 798 O O . ILE A 1 100 ? -1.575 3.644 6.349 1.00 88.44 100 ILE A O 1
ATOM 802 N N . LYS A 1 101 ? 0.635 3.839 6.144 1.00 86.81 101 LYS A N 1
ATOM 803 C CA . LYS A 1 101 ? 0.786 4.509 7.452 1.00 86.81 101 LYS A CA 1
ATOM 804 C C . LYS A 1 101 ? -0.002 5.819 7.530 1.00 86.81 101 LYS A C 1
ATOM 806 O O . LYS A 1 101 ? -0.589 6.128 8.565 1.00 86.81 101 LYS A O 1
ATOM 811 N N . PHE A 1 102 ? -0.035 6.576 6.435 1.00 85.25 102 PHE A N 1
ATOM 812 C CA . PHE A 1 102 ? -0.813 7.804 6.335 1.00 85.25 102 PHE A CA 1
ATOM 813 C C . PHE A 1 102 ? -2.316 7.538 6.497 1.00 85.25 102 PHE A C 1
ATOM 815 O O . PHE A 1 102 ? -2.966 8.270 7.234 1.00 85.25 102 PHE A O 1
ATOM 822 N N . LEU A 1 103 ? -2.843 6.449 5.927 1.00 86.44 103 LEU A N 1
ATOM 823 C CA . LEU A 1 103 ? -4.236 6.027 6.116 1.00 86.44 103 LEU A CA 1
ATOM 824 C C . LEU A 1 103 ? -4.581 5.770 7.597 1.00 86.44 103 LEU A C 1
ATOM 826 O O . LEU A 1 103 ? -5.629 6.212 8.068 1.00 86.44 103 LEU A O 1
ATOM 830 N N . TYR A 1 104 ? -3.701 5.091 8.343 1.00 85.88 104 TYR A N 1
ATOM 831 C CA . TYR A 1 104 ? -3.885 4.874 9.787 1.00 85.88 104 TYR A CA 1
ATOM 832 C C . TYR A 1 104 ? -3.874 6.198 10.558 1.00 85.88 104 TYR A C 1
ATOM 834 O O . TYR A 1 104 ? -4.742 6.432 11.399 1.00 85.88 104 TYR A O 1
ATOM 842 N N . LYS A 1 105 ? -2.949 7.101 10.207 1.00 83.75 105 LYS A N 1
ATOM 843 C CA . LYS A 1 105 ? -2.873 8.444 10.790 1.00 83.75 105 LYS A CA 1
ATOM 844 C C . LYS A 1 105 ? -4.137 9.267 10.515 1.00 83.75 105 LYS A C 1
ATOM 846 O O . LYS A 1 105 ? -4.658 9.878 11.441 1.00 83.75 105 LYS A O 1
ATOM 851 N N . GLU A 1 106 ? -4.643 9.278 9.281 1.00 82.12 106 GLU A N 1
ATOM 852 C CA . GLU A 1 106 ? -5.884 9.990 8.930 1.00 82.12 106 GLU A CA 1
ATOM 853 C C . GLU A 1 106 ? -7.109 9.406 9.639 1.00 82.12 106 GLU A C 1
ATOM 855 O O . GLU A 1 106 ? -8.005 10.150 10.026 1.00 82.12 106 GLU A O 1
ATOM 860 N N . SER A 1 107 ? -7.120 8.095 9.881 1.00 81.19 107 SER A N 1
ATOM 861 C CA . SER A 1 107 ? -8.204 7.421 10.604 1.00 81.19 107 SER A CA 1
ATOM 862 C C . SER A 1 107 ? -8.079 7.538 12.129 1.00 81.19 107 SER A C 1
ATOM 864 O O . SER A 1 107 ? -8.908 6.982 12.844 1.00 81.19 107 SER A O 1
ATOM 866 N N . SER A 1 108 ? -7.046 8.229 12.639 1.00 81.12 108 SER A N 1
ATOM 867 C CA . SER A 1 108 ? -6.707 8.294 14.071 1.00 81.12 108 SER A CA 1
ATOM 868 C C . SER A 1 108 ? -6.629 6.914 14.737 1.00 81.12 108 SER A C 1
ATOM 870 O O . SER A 1 108 ? -6.978 6.753 15.905 1.00 81.12 108 SER A O 1
ATOM 872 N N . MET A 1 109 ? -6.170 5.911 13.984 1.00 82.06 109 MET A N 1
ATOM 873 C CA . MET A 1 109 ? -5.965 4.553 14.478 1.00 82.06 109 MET A CA 1
ATOM 874 C C . MET A 1 109 ? -4.486 4.278 14.673 1.00 82.06 109 MET A C 1
ATOM 876 O O . MET A 1 109 ? -3.650 4.610 13.830 1.00 82.06 109 MET A O 1
ATOM 880 N N . GLU A 1 110 ? -4.169 3.612 15.775 1.00 81.56 110 GLU A N 1
ATOM 881 C CA . GLU A 1 110 ? -2.817 3.144 16.024 1.00 81.56 110 GLU A CA 1
ATOM 882 C C . GLU A 1 110 ? -2.476 1.976 15.096 1.00 81.56 110 GLU A C 1
ATOM 884 O O . GLU A 1 110 ? -3.273 1.063 14.856 1.00 81.56 110 GLU A O 1
ATOM 889 N N . VAL A 1 111 ? -1.265 2.016 14.548 1.00 82.75 111 VAL A N 1
ATOM 890 C CA . VAL A 1 111 ? -0.713 0.906 13.778 1.00 82.75 111 VAL A CA 1
ATOM 891 C C . VAL A 1 111 ? -0.232 -0.140 14.781 1.00 82.75 111 VAL A C 1
ATOM 893 O O . VAL A 1 111 ? 0.609 0.163 15.624 1.00 82.75 111 VAL A O 1
ATOM 896 N N . SER A 1 112 ? -0.742 -1.374 14.697 1.00 83.94 112 SER A N 1
ATOM 897 C CA . SER A 1 112 ? -0.215 -2.482 15.511 1.00 83.94 112 SER A CA 1
ATOM 898 C C . SER A 1 112 ? 1.287 -2.656 15.265 1.00 83.94 112 SER A C 1
ATOM 900 O O . SER A 1 112 ? 1.740 -2.516 14.130 1.00 83.94 112 SER A O 1
ATOM 902 N N . SER A 1 113 ? 2.048 -3.026 16.299 1.00 81.88 113 SER A N 1
ATOM 903 C CA . SER A 1 113 ? 3.501 -3.255 16.224 1.00 81.88 113 SER A CA 1
ATOM 904 C C . SER A 1 113 ? 3.907 -4.211 15.090 1.00 81.88 113 SER A C 1
ATOM 906 O O . SER A 1 113 ? 4.914 -3.997 14.416 1.00 81.88 113 SER A O 1
ATOM 908 N N . GLU A 1 114 ? 3.092 -5.231 14.807 1.00 82.50 114 GLU A N 1
ATOM 909 C CA . GLU A 1 114 ? 3.326 -6.195 13.719 1.00 82.50 114 GLU A CA 1
ATOM 910 C C . GLU A 1 114 ? 3.186 -5.542 12.334 1.00 82.50 114 GLU A C 1
ATOM 912 O O . GLU A 1 114 ? 4.022 -5.719 11.441 1.00 82.50 114 GLU A O 1
ATOM 917 N N . VAL A 1 115 ? 2.138 -4.730 12.166 1.00 82.69 115 VAL A N 1
ATOM 918 C CA . VAL A 1 115 ? 1.881 -3.981 10.932 1.00 82.69 115 VAL A CA 1
ATOM 919 C C . VAL A 1 115 ? 2.939 -2.898 10.756 1.00 82.69 115 VAL A C 1
ATOM 921 O O . VAL A 1 115 ? 3.476 -2.752 9.659 1.00 82.69 115 VAL A O 1
ATOM 924 N N . ASP A 1 116 ? 3.305 -2.181 11.821 1.00 84.38 116 ASP A N 1
ATOM 925 C CA . ASP A 1 116 ? 4.366 -1.182 11.753 1.00 84.38 116 ASP A CA 1
ATOM 926 C C . ASP A 1 116 ? 5.695 -1.835 11.383 1.00 84.38 116 ASP A C 1
ATOM 928 O O . ASP A 1 116 ? 6.336 -1.370 10.452 1.00 84.38 116 ASP A O 1
ATOM 932 N N . SER A 1 117 ? 6.056 -2.964 11.995 1.00 83.25 117 SER A N 1
ATOM 933 C CA . SER A 1 117 ? 7.273 -3.711 11.652 1.00 83.25 117 SER A CA 1
ATOM 934 C C . SER A 1 117 ? 7.293 -4.128 10.180 1.00 83.25 117 SER A C 1
ATOM 936 O O . SER A 1 117 ? 8.310 -3.978 9.501 1.00 83.25 117 SER A O 1
ATOM 938 N N . THR A 1 118 ? 6.156 -4.576 9.641 1.00 82.06 118 THR A N 1
ATOM 939 C CA . THR A 1 118 ? 6.015 -4.916 8.215 1.00 82.06 118 THR A CA 1
ATOM 940 C C . THR A 1 118 ? 6.178 -3.693 7.302 1.00 82.06 118 THR A C 1
ATOM 942 O O . THR A 1 118 ? 6.804 -3.774 6.240 1.00 82.06 118 THR A O 1
ATOM 945 N N . LEU A 1 119 ? 5.629 -2.543 7.696 1.00 81.25 119 LEU A N 1
ATOM 946 C CA . LEU A 1 119 ? 5.679 -1.307 6.913 1.00 81.25 119 LEU A CA 1
ATOM 947 C C . LEU A 1 119 ? 7.013 -0.555 7.075 1.00 81.25 119 LEU A C 1
ATOM 949 O O . LEU A 1 119 ? 7.436 0.132 6.149 1.00 81.25 119 LEU A O 1
ATOM 953 N N . SER A 1 120 ? 7.679 -0.688 8.220 1.00 77.19 120 SER A N 1
ATOM 954 C CA . SER A 1 120 ? 8.977 -0.096 8.569 1.00 77.19 120 SER A CA 1
ATOM 955 C C . SER A 1 120 ? 10.152 -0.940 8.075 1.00 77.19 120 SER A C 1
ATOM 957 O O . SER A 1 120 ? 11.211 -0.397 7.770 1.00 77.19 120 SER A O 1
ATOM 959 N N . GLY A 1 121 ? 9.983 -2.261 7.977 1.00 69.62 121 GLY A N 1
ATOM 960 C CA . GLY A 1 121 ? 11.042 -3.177 7.567 1.00 69.62 121 GLY A CA 1
ATOM 961 C C . GLY A 1 121 ? 11.507 -2.923 6.135 1.00 69.62 121 GLY A C 1
ATOM 962 O O . GLY A 1 121 ? 10.706 -2.613 5.254 1.00 69.62 121 GLY A O 1
ATOM 963 N N . THR A 1 122 ? 12.802 -3.070 5.862 1.00 58.19 122 THR A N 1
ATOM 964 C CA . THR A 1 122 ? 13.350 -2.976 4.500 1.00 58.19 122 THR A CA 1
ATOM 965 C C . THR A 1 122 ? 12.736 -4.073 3.630 1.00 58.19 122 THR A C 1
ATOM 967 O O . THR A 1 122 ? 12.902 -5.256 3.918 1.00 58.19 122 THR A O 1
ATOM 970 N N . PHE A 1 123 ? 12.023 -3.706 2.556 1.00 52.44 123 PHE A N 1
ATOM 971 C CA . PHE A 1 123 ? 11.538 -4.706 1.599 1.00 52.44 123 PHE A CA 1
ATOM 972 C C . PHE A 1 123 ? 12.731 -5.138 0.746 1.00 52.44 123 PHE A C 1
ATOM 974 O O . PHE A 1 123 ? 13.129 -4.433 -0.180 1.00 52.44 123 PHE A O 1
ATOM 981 N N . VAL A 1 124 ? 13.364 -6.247 1.117 1.00 48.62 124 VAL A N 1
ATOM 982 C CA . VAL A 1 124 ? 14.479 -6.802 0.353 1.00 48.62 124 VAL A CA 1
ATOM 983 C C . VAL A 1 124 ? 13.872 -7.624 -0.777 1.00 48.62 124 VAL A C 1
ATOM 985 O O . VAL A 1 124 ? 13.383 -8.726 -0.553 1.00 48.62 124 VAL A O 1
ATOM 988 N N . SER A 1 125 ? 13.893 -7.094 -1.999 1.00 43.31 125 SER A N 1
ATOM 989 C CA . SER A 1 125 ? 13.342 -7.716 -3.217 1.00 43.31 125 SER A CA 1
ATOM 990 C C . SER A 1 125 ? 14.041 -9.025 -3.640 1.00 43.31 125 SER A C 1
ATOM 992 O O . SER A 1 125 ? 13.978 -9.397 -4.805 1.00 43.31 125 SER A O 1
ATOM 994 N N . LYS A 1 126 ? 14.781 -9.687 -2.742 1.00 37.34 126 LYS A N 1
ATOM 995 C CA . LYS A 1 126 ? 15.793 -10.702 -3.064 1.00 37.34 126 LYS A CA 1
ATOM 996 C C . LYS A 1 126 ? 15.511 -12.092 -2.483 1.00 37.34 126 LYS A C 1
ATOM 998 O O . LYS A 1 126 ? 16.447 -12.871 -2.350 1.00 37.34 126 LYS A O 1
ATOM 1003 N N . LEU A 1 127 ? 14.263 -12.406 -2.128 1.00 37.38 127 LEU A N 1
ATOM 1004 C CA . LEU A 1 127 ? 13.913 -13.694 -1.505 1.00 37.38 127 LEU A CA 1
ATOM 1005 C C . LEU A 1 127 ? 12.682 -14.411 -2.091 1.00 37.38 127 LEU A C 1
ATOM 1007 O O . LEU A 1 127 ? 12.153 -15.304 -1.439 1.00 37.38 127 LEU A O 1
ATOM 1011 N N . PHE A 1 128 ? 12.272 -14.091 -3.322 1.00 40.03 128 PHE A N 1
ATOM 1012 C CA . PHE A 1 128 ? 11.369 -14.947 -4.105 1.00 40.03 128 PHE A CA 1
ATOM 1013 C C . PHE A 1 128 ? 11.782 -14.993 -5.573 1.00 40.03 128 PHE A C 1
ATOM 1015 O O . PHE A 1 128 ? 11.857 -13.904 -6.195 1.00 40.03 128 PHE A O 1
#

Radius of gyration: 20.31 Å; chains: 1; bounding box: 35×77×35 Å